Protein AF-A0A2R6GZS2-F1 (afdb_monomer)

Radius of gyration: 20.21 Å; Cα contacts (8 Å, |Δi|>4): 88; chains: 1; bounding box: 48×43×36 Å

Structure (mmCIF, N/CA/C/O backbone):
data_AF-A0A2R6GZS2-F1
#
_entry.id   AF-A0A2R6GZS2-F1
#
loop_
_atom_site.group_PDB
_atom_site.id
_atom_site.type_symbol
_atom_site.label_atom_id
_atom_site.label_alt_id
_atom_site.label_comp_id
_atom_site.label_asym_id
_atom_site.label_entity_id
_atom_site.label_seq_id
_atom_site.pdbx_PDB_ins_code
_atom_site.Cartn_x
_atom_site.Cartn_y
_atom_site.Cartn_z
_atom_site.occupancy
_atom_site.B_iso_or_equiv
_atom_site.auth_seq_id
_atom_site.auth_comp_id
_atom_site.auth_asym_id
_atom_site.auth_atom_id
_atom_site.pdbx_PDB_model_num
ATOM 1 N N . MET A 1 1 ? 19.747 -20.008 -5.500 1.00 51.25 1 MET A N 1
ATOM 2 C CA . MET A 1 1 ? 20.497 -18.931 -6.182 1.00 51.25 1 MET A CA 1
ATOM 3 C C . MET A 1 1 ? 19.510 -17.803 -6.400 1.00 51.25 1 MET A C 1
ATOM 5 O O . MET A 1 1 ? 18.495 -18.061 -7.026 1.00 51.25 1 MET A O 1
ATOM 9 N N . VAL A 1 2 ? 19.735 -16.630 -5.809 1.00 55.31 2 VAL A N 1
ATOM 10 C CA . VAL A 1 2 ? 18.856 -15.461 -5.977 1.00 55.31 2 VAL A CA 1
ATOM 11 C C . VAL A 1 2 ? 19.480 -14.591 -7.064 1.00 55.31 2 VAL A C 1
ATOM 13 O O . VAL A 1 2 ? 20.653 -14.234 -6.947 1.00 55.31 2 VAL A O 1
ATOM 16 N N . LEU A 1 3 ? 18.745 -14.325 -8.143 1.00 60.66 3 LEU A N 1
ATOM 17 C CA . LEU A 1 3 ? 19.162 -13.354 -9.152 1.00 60.66 3 LEU A CA 1
ATOM 18 C C . LEU A 1 3 ? 18.753 -11.964 -8.653 1.00 60.66 3 LEU A C 1
ATOM 20 O O . LEU A 1 3 ? 17.602 -11.810 -8.238 1.00 60.66 3 LEU A O 1
ATOM 24 N N . PRO A 1 4 ? 19.654 -10.967 -8.651 1.00 67.38 4 PRO A N 1
ATOM 25 C CA . PRO A 1 4 ? 19.258 -9.611 -8.322 1.00 67.38 4 PRO A CA 1
ATOM 26 C C . PRO A 1 4 ? 18.334 -9.088 -9.428 1.00 67.38 4 PRO A C 1
ATOM 28 O O . PRO A 1 4 ? 18.606 -9.259 -10.622 1.00 67.38 4 PRO A O 1
ATOM 31 N N . LEU A 1 5 ? 17.223 -8.501 -8.992 1.00 75.56 5 LEU A N 1
ATOM 32 C CA . LEU A 1 5 ? 16.216 -7.865 -9.824 1.00 75.56 5 LEU A CA 1
ATOM 33 C C . LEU A 1 5 ? 16.386 -6.354 -9.678 1.00 75.56 5 LEU A C 1
ATOM 35 O O . LEU A 1 5 ? 16.315 -5.837 -8.563 1.00 75.56 5 LEU A O 1
ATOM 39 N N . GLU A 1 6 ? 16.623 -5.675 -10.793 1.00 81.25 6 GLU A N 1
ATOM 40 C CA . GLU A 1 6 ? 16.679 -4.215 -10.866 1.00 81.25 6 GLU A CA 1
ATOM 41 C C . GLU A 1 6 ? 15.410 -3.710 -11.557 1.00 81.25 6 GLU A C 1
ATOM 43 O O . GLU A 1 6 ? 14.967 -4.294 -12.553 1.00 81.25 6 GLU A O 1
ATOM 48 N N . MET A 1 7 ? 14.793 -2.674 -10.987 1.00 85.62 7 MET A N 1
ATOM 49 C CA . MET A 1 7 ? 13.549 -2.072 -11.467 1.00 85.62 7 MET A CA 1
ATOM 50 C C . MET A 1 7 ? 13.6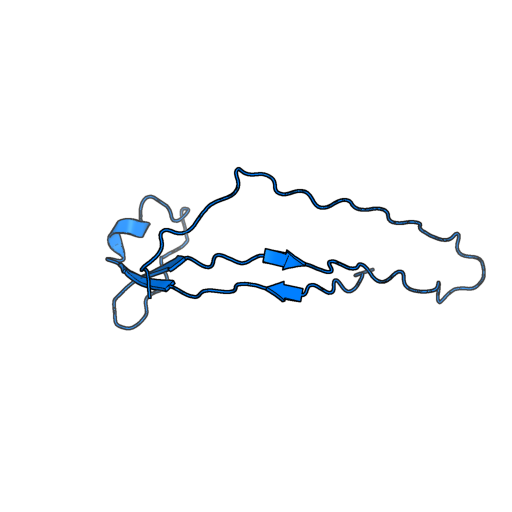03 -0.563 -11.249 1.00 85.62 7 MET A C 1
ATOM 52 O O . MET A 1 7 ? 13.870 -0.124 -10.129 1.00 85.62 7 MET A O 1
ATOM 56 N N . ASP A 1 8 ? 13.270 0.199 -12.287 1.00 85.44 8 ASP A N 1
ATOM 57 C CA . ASP A 1 8 ? 13.084 1.645 -12.205 1.00 85.44 8 ASP A CA 1
ATOM 58 C C . ASP A 1 8 ? 11.588 1.965 -12.162 1.00 85.44 8 ASP A C 1
ATOM 60 O O . ASP A 1 8 ? 10.780 1.362 -12.873 1.00 85.44 8 ASP A O 1
ATOM 64 N N . TRP A 1 9 ? 11.191 2.931 -11.336 1.00 90.25 9 TRP A N 1
ATOM 65 C CA . TRP A 1 9 ? 9.798 3.376 -11.237 1.00 90.25 9 TRP A CA 1
ATOM 66 C C . TRP A 1 9 ? 9.661 4.796 -11.786 1.00 90.25 9 TRP A C 1
ATOM 68 O O . TRP A 1 9 ? 10.429 5.692 -11.433 1.00 90.25 9 TRP A O 1
ATOM 78 N N . ARG A 1 10 ? 8.670 5.016 -12.652 1.00 87.75 10 ARG A N 1
ATOM 79 C CA . ARG A 1 10 ? 8.325 6.331 -13.218 1.00 87.75 10 ARG A CA 1
ATOM 80 C C . ARG A 1 10 ? 6.875 6.685 -12.924 1.00 87.75 10 ARG A C 1
ATOM 82 O O . ARG A 1 10 ? 6.056 5.796 -12.720 1.00 87.75 10 ARG A O 1
ATOM 89 N N . HIS A 1 11 ? 6.569 7.984 -12.952 1.00 91.94 11 HIS A N 1
ATOM 90 C CA . HIS A 1 11 ? 5.222 8.514 -12.693 1.00 91.94 11 HIS A CA 1
ATOM 91 C C . HIS A 1 11 ? 4.641 7.991 -11.372 1.00 91.94 11 HIS A C 1
ATOM 93 O O . HIS A 1 11 ? 3.517 7.508 -11.325 1.00 91.94 11 HIS A O 1
ATOM 99 N N . LEU A 1 12 ? 5.468 8.024 -10.325 1.00 91.00 12 LEU A N 1
ATOM 100 C CA . LEU A 1 12 ? 5.126 7.537 -8.999 1.00 91.00 12 LEU A CA 1
ATOM 101 C C . LEU A 1 12 ? 4.298 8.582 -8.255 1.00 91.00 12 LEU A C 1
ATOM 103 O O . LEU A 1 12 ? 4.694 9.746 -8.170 1.00 91.00 12 LEU A O 1
ATOM 107 N N . LEU A 1 13 ? 3.190 8.131 -7.685 1.00 90.62 13 LEU A N 1
ATOM 108 C CA . LEU A 1 13 ? 2.298 8.918 -6.848 1.00 90.62 13 LEU A CA 1
ATOM 109 C C . LEU A 1 13 ? 2.028 8.147 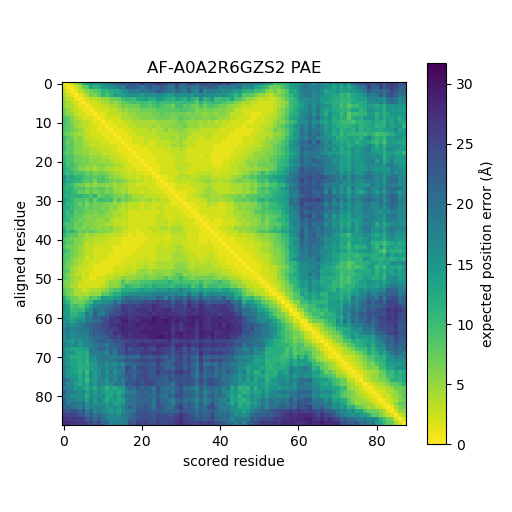-5.558 1.00 90.62 13 LEU A C 1
ATOM 111 O O . LEU A 1 13 ? 1.911 6.924 -5.575 1.00 90.62 13 LEU A O 1
ATOM 115 N N . PHE A 1 14 ? 1.952 8.873 -4.447 1.00 93.06 14 PHE A N 1
ATOM 116 C CA . PHE A 1 14 ? 1.579 8.328 -3.150 1.00 93.06 14 PHE A CA 1
ATOM 117 C C . PHE A 1 14 ? 0.366 9.079 -2.636 1.00 93.06 14 PHE A C 1
ATOM 119 O O . PHE A 1 14 ? 0.492 10.214 -2.180 1.00 93.06 14 PHE A O 1
ATOM 126 N N . GLU A 1 15 ? -0.783 8.423 -2.664 1.00 94.56 15 GLU A N 1
ATOM 127 C CA . GLU A 1 15 ? -2.003 8.955 -2.076 1.00 94.56 15 GLU A CA 1
ATOM 128 C C . GLU A 1 15 ? -2.430 8.071 -0.922 1.00 94.56 15 GLU A C 1
ATOM 130 O O . GLU A 1 15 ? -2.482 6.848 -1.048 1.00 94.56 15 GLU A O 1
ATOM 135 N N . ASN A 1 16 ? -2.675 8.693 0.226 1.00 94.38 16 ASN A N 1
ATOM 136 C CA . ASN A 1 16 ? -2.923 7.988 1.470 1.00 94.38 16 ASN A CA 1
ATOM 137 C C . ASN A 1 16 ? -4.056 8.683 2.214 1.00 94.38 16 ASN A C 1
ATOM 139 O O . ASN A 1 16 ? -3.975 9.888 2.462 1.00 94.38 16 ASN A O 1
ATOM 143 N N . TRP A 1 17 ? -5.070 7.921 2.614 1.00 95.12 17 TRP A N 1
ATOM 144 C CA . TRP A 1 17 ? -6.179 8.430 3.415 1.00 95.12 17 TRP A CA 1
ATOM 145 C C . TRP A 1 17 ? -6.371 7.579 4.666 1.00 95.12 17 TRP A C 1
ATOM 147 O O . TRP A 1 17 ? -6.312 6.347 4.573 1.00 95.12 17 TRP A O 1
ATOM 157 N N . PRO A 1 18 ? -6.631 8.211 5.824 1.00 95.56 18 PRO A N 1
ATOM 158 C CA . PRO A 1 18 ? -7.070 7.479 6.994 1.00 95.56 18 PRO A CA 1
ATOM 159 C C . PRO A 1 18 ? -8.454 6.888 6.719 1.00 95.56 18 PRO A C 1
ATOM 161 O O . PRO A 1 18 ? -9.329 7.543 6.144 1.00 95.56 18 PRO A O 1
ATOM 164 N N . VAL A 1 19 ? -8.650 5.649 7.142 1.00 94.25 19 VAL A N 1
ATOM 165 C CA . VAL A 1 19 ? -9.934 4.954 7.087 1.00 94.25 19 VAL A CA 1
ATOM 166 C C . VAL A 1 19 ? -10.241 4.354 8.451 1.00 94.25 19 VAL A C 1
ATOM 168 O O . VAL A 1 19 ? -9.336 4.074 9.242 1.00 94.25 19 VAL A O 1
ATOM 171 N N . ASP A 1 20 ? -11.529 4.168 8.722 1.00 94.38 20 ASP A N 1
ATOM 172 C CA . ASP A 1 20 ? -11.980 3.473 9.923 1.00 94.38 20 ASP A CA 1
ATOM 173 C C . ASP A 1 20 ? -11.422 2.034 9.919 1.00 94.38 20 ASP A C 1
ATOM 175 O O . ASP A 1 20 ? -11.643 1.313 8.937 1.00 94.38 20 ASP A O 1
ATOM 179 N N . PRO A 1 21 ? -10.683 1.610 10.964 1.00 93.06 21 PRO A N 1
ATOM 180 C CA . PRO A 1 21 ? -10.165 0.250 11.064 1.00 93.06 21 PRO A CA 1
ATOM 181 C C . PRO A 1 21 ? -11.233 -0.835 10.895 1.00 93.06 21 PRO A C 1
ATOM 183 O O . PRO A 1 21 ? -10.933 -1.867 10.296 1.00 93.06 21 PRO A O 1
ATOM 186 N N . GLU A 1 22 ? -12.474 -0.597 11.339 1.00 92.44 22 GLU A N 1
ATOM 187 C CA . GLU A 1 22 ? -13.568 -1.579 11.244 1.00 92.44 22 GLU A CA 1
ATOM 188 C C . GLU A 1 22 ? -13.927 -1.922 9.785 1.00 92.44 22 GLU A C 1
ATOM 190 O O . GLU A 1 22 ? -14.411 -3.015 9.489 1.00 92.44 22 GLU A O 1
ATOM 195 N N . LEU A 1 23 ? -13.631 -1.036 8.824 1.00 91.94 23 LEU A N 1
ATOM 196 C CA . LEU A 1 23 ? -13.846 -1.318 7.398 1.00 91.94 23 LEU A CA 1
ATOM 197 C C . LEU A 1 23 ? -12.955 -2.457 6.880 1.00 91.94 23 LEU A C 1
ATOM 199 O O . LEU A 1 23 ? -13.278 -3.083 5.867 1.00 91.94 23 LEU A O 1
ATOM 203 N N . MET A 1 24 ? -11.831 -2.727 7.546 1.00 89.31 24 MET A N 1
ATOM 204 C CA . MET A 1 24 ? -10.873 -3.752 7.131 1.00 89.31 24 MET A CA 1
ATOM 205 C C . MET A 1 24 ? -11.273 -5.161 7.584 1.00 89.31 24 MET A C 1
ATOM 207 O O . MET A 1 24 ? -10.769 -6.130 7.016 1.00 89.31 24 MET A O 1
ATOM 211 N N . ASP A 1 25 ? -12.206 -5.300 8.530 1.00 86.56 25 ASP A N 1
ATOM 212 C CA . ASP A 1 25 ? -12.586 -6.590 9.128 1.00 86.56 25 ASP A CA 1
ATOM 213 C C . ASP A 1 25 ? -13.067 -7.615 8.092 1.00 86.56 25 ASP A C 1
ATOM 215 O O . ASP A 1 25 ? -12.833 -8.812 8.227 1.00 86.56 25 ASP A O 1
ATOM 219 N N . SER A 1 26 ? -13.706 -7.152 7.014 1.00 89.38 26 SER A N 1
ATOM 220 C CA . SER A 1 26 ? -14.172 -8.028 5.930 1.00 89.38 26 SER A CA 1
ATOM 221 C C . SER A 1 26 ? -13.082 -8.430 4.925 1.00 89.38 26 SER A C 1
ATOM 223 O O . SER A 1 26 ? -13.304 -9.307 4.086 1.00 89.38 26 SER A O 1
ATOM 225 N N . HIS A 1 27 ? -11.914 -7.787 4.982 1.00 89.31 27 HIS A N 1
ATOM 226 C CA . HIS A 1 27 ? -10.825 -7.929 4.013 1.00 89.31 27 HIS A CA 1
ATOM 227 C C . HIS A 1 27 ? -9.562 -8.555 4.609 1.00 89.31 27 HIS A C 1
ATOM 229 O O . HIS A 1 27 ? -8.707 -9.041 3.864 1.00 89.31 27 HIS A O 1
ATOM 235 N N . VAL A 1 28 ? -9.437 -8.550 5.936 1.00 89.69 28 VAL A N 1
ATOM 236 C CA . VAL A 1 28 ? -8.301 -9.128 6.649 1.00 89.69 28 VAL A CA 1
ATOM 237 C C . VAL A 1 28 ? -8.582 -10.607 6.955 1.00 89.69 28 VAL A C 1
ATOM 239 O O . VAL A 1 28 ? -9.624 -10.924 7.522 1.00 89.69 28 VAL A O 1
ATOM 242 N N . PRO A 1 29 ? -7.683 -11.538 6.579 1.00 93.00 29 PRO A N 1
ATOM 243 C CA . PRO A 1 29 ? -7.838 -12.953 6.907 1.00 93.00 29 PRO A CA 1
ATOM 244 C C . PRO A 1 29 ? -7.885 -13.223 8.415 1.00 93.00 29 PRO A C 1
ATOM 246 O O . PRO A 1 29 ? -7.243 -12.524 9.201 1.00 93.00 29 PRO A O 1
ATOM 249 N N . ASP A 1 30 ? -8.547 -14.316 8.798 1.00 91.19 30 ASP A N 1
ATOM 250 C CA . ASP A 1 30 ? -8.590 -14.779 10.185 1.00 91.19 30 ASP A CA 1
ATOM 251 C C . ASP A 1 30 ? -7.182 -14.892 10.796 1.00 91.19 30 ASP A C 1
ATOM 253 O O . ASP A 1 30 ? -6.264 -15.479 10.214 1.00 91.19 30 ASP A O 1
ATOM 257 N N . GLY A 1 31 ? -7.018 -14.354 12.006 1.00 90.19 31 GLY A N 1
ATOM 258 C CA . GLY A 1 31 ? -5.742 -14.358 12.730 1.00 90.19 31 GLY A CA 1
ATOM 259 C C . GLY A 1 31 ? -4.808 -13.191 12.394 1.00 90.19 31 GLY A C 1
ATOM 260 O O . GLY A 1 31 ? -3.711 -13.128 12.952 1.00 90.19 31 GLY A O 1
ATOM 261 N N . LEU A 1 32 ? -5.233 -12.265 11.533 1.00 91.69 32 LEU A N 1
ATOM 262 C CA . LEU A 1 32 ? -4.570 -10.985 11.297 1.00 91.69 32 LEU A CA 1
ATOM 263 C C . LEU A 1 32 ? -5.455 -9.833 11.785 1.00 91.69 32 LEU A C 1
ATOM 265 O O . LEU A 1 32 ? -6.673 -9.958 11.884 1.00 91.69 32 LEU A O 1
ATOM 269 N N . SER A 1 33 ? -4.827 -8.704 12.104 1.00 88.56 33 SER A N 1
ATOM 270 C CA . SER A 1 33 ? -5.519 -7.473 12.487 1.00 88.56 33 SER A CA 1
ATOM 271 C C . SER A 1 33 ? -4.997 -6.312 11.644 1.00 88.56 33 SER A C 1
ATOM 273 O O . SER A 1 33 ? -3.809 -6.321 11.300 1.00 88.56 33 SER A O 1
ATOM 275 N N . PRO A 1 34 ? -5.849 -5.329 11.303 1.00 89.25 34 PRO A N 1
ATOM 276 C CA . PRO A 1 34 ? -5.405 -4.112 10.637 1.00 89.25 34 PRO A CA 1
ATOM 277 C C . PRO A 1 34 ? -4.331 -3.411 11.471 1.00 89.25 34 PRO A C 1
ATOM 279 O O . PRO A 1 34 ? -4.475 -3.282 12.687 1.00 89.25 3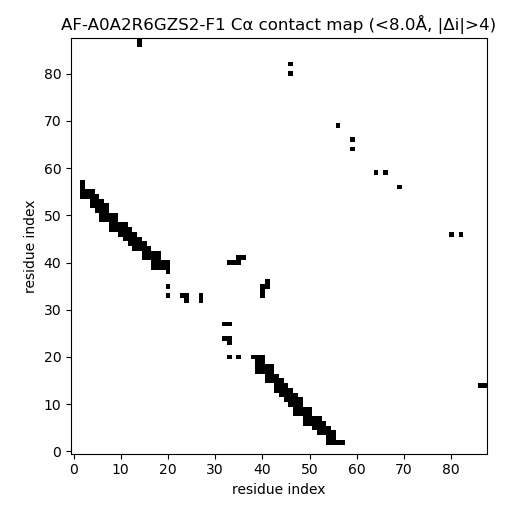4 PRO A O 1
ATOM 282 N N . ASP A 1 35 ? -3.262 -2.953 10.820 1.00 90.38 35 ASP A N 1
ATOM 283 C CA . ASP A 1 35 ? -2.307 -2.061 11.471 1.00 90.38 35 ASP A CA 1
ATOM 284 C C . ASP A 1 35 ? -2.914 -0.658 11.578 1.00 90.38 35 ASP A C 1
ATOM 286 O O . ASP A 1 35 ? -3.624 -0.203 10.674 1.00 90.38 35 ASP A O 1
ATOM 290 N N . THR A 1 36 ? -2.646 0.023 12.690 1.00 93.94 36 THR A N 1
ATOM 291 C CA . THR A 1 36 ? -3.219 1.343 12.969 1.00 93.94 36 THR A CA 1
ATOM 292 C C . THR A 1 36 ? -2.137 2.344 13.324 1.00 93.94 36 THR A C 1
ATOM 294 O O . THR A 1 36 ? -1.281 2.080 14.170 1.00 93.94 36 THR A O 1
ATOM 297 N N . TYR A 1 37 ? -2.233 3.535 12.743 1.00 92.94 37 TYR A N 1
ATOM 298 C CA . TYR A 1 37 ? -1.405 4.683 13.081 1.00 92.94 37 TYR A CA 1
ATOM 299 C C . TYR A 1 37 ? -2.313 5.861 13.428 1.00 92.94 37 TYR A C 1
ATOM 301 O O . TYR A 1 37 ? -3.205 6.207 12.655 1.00 92.94 37 TYR A O 1
ATOM 309 N N . ASP A 1 38 ? -2.098 6.437 14.613 1.00 94.12 38 ASP A N 1
ATOM 310 C CA . ASP A 1 38 ? -2.959 7.473 15.203 1.00 94.12 38 ASP A CA 1
ATOM 311 C C . ASP A 1 38 ? -4.444 7.056 15.272 1.00 94.12 38 ASP A C 1
ATOM 313 O O . ASP A 1 38 ? -5.361 7.803 14.941 1.00 94.12 38 ASP A O 1
ATOM 317 N N . GLY A 1 39 ? -4.681 5.789 15.638 1.00 93.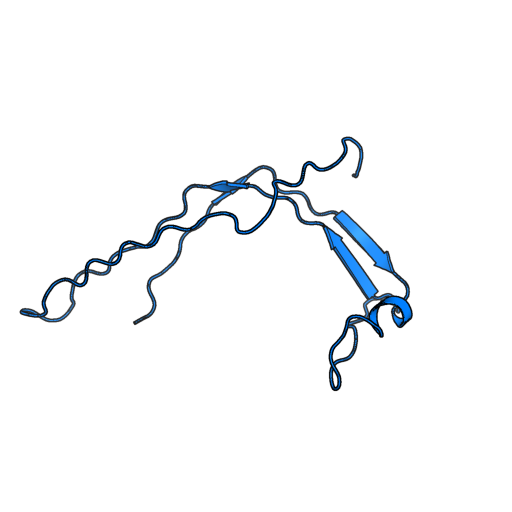62 39 GLY A N 1
ATOM 318 C CA . GLY A 1 39 ? -6.022 5.208 15.764 1.00 93.62 39 GLY A CA 1
ATOM 319 C C . GLY A 1 39 ? -6.743 4.924 14.442 1.00 93.62 39 GLY A C 1
ATOM 320 O O . GLY A 1 39 ? -7.850 4.398 14.477 1.00 93.62 39 GLY A O 1
ATOM 321 N N . SER A 1 40 ? -6.132 5.227 13.294 1.00 95.56 40 SER A N 1
ATOM 322 C CA . SER A 1 40 ? -6.711 4.979 11.968 1.00 95.56 40 SER A CA 1
ATOM 323 C C . SER A 1 40 ? -5.971 3.866 11.233 1.00 95.56 40 SER A C 1
ATOM 325 O O . SER A 1 40 ? -4.750 3.735 11.360 1.00 95.56 40 SER A O 1
ATOM 327 N N . ALA A 1 41 ? -6.695 3.102 10.416 1.00 94.38 41 ALA A N 1
ATOM 328 C CA . ALA A 1 41 ? -6.088 2.322 9.342 1.00 94.38 41 ALA A CA 1
ATOM 329 C C . ALA A 1 41 ? -5.805 3.250 8.148 1.00 94.38 41 ALA A C 1
ATOM 331 O O . ALA A 1 41 ? -6.277 4.388 8.106 1.00 94.38 41 ALA A O 1
ATOM 332 N N . TRP A 1 42 ? -5.021 2.785 7.176 1.00 94.00 42 TRP A N 1
ATOM 333 C CA . TRP A 1 42 ? -4.588 3.611 6.048 1.00 94.00 42 TRP A CA 1
ATOM 334 C C . TRP A 1 42 ? -4.820 2.906 4.716 1.00 94.00 42 TRP A C 1
ATOM 336 O O . TRP A 1 42 ? -4.342 1.792 4.498 1.00 94.00 42 TRP A O 1
ATOM 346 N N . LEU A 1 43 ? -5.536 3.580 3.813 1.00 91.69 43 LEU A N 1
ATOM 347 C CA . LEU A 1 43 ? -5.675 3.168 2.421 1.0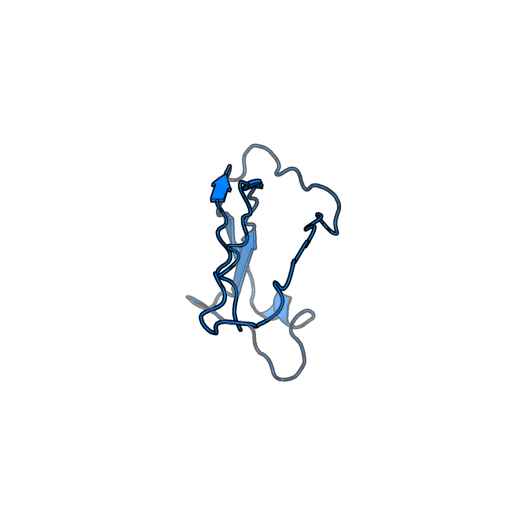0 91.69 43 LEU A CA 1
ATOM 348 C C . LEU A 1 43 ? -4.648 3.924 1.578 1.00 91.69 43 LEU A C 1
ATOM 350 O O . LEU A 1 43 ? -4.727 5.148 1.465 1.00 91.69 43 LEU A O 1
ATOM 354 N N . SER A 1 44 ? -3.725 3.184 0.968 1.00 92.56 44 SER A N 1
ATOM 355 C CA . SER A 1 44 ? -2.707 3.730 0.071 1.00 92.56 44 SER A CA 1
ATOM 356 C C . SER A 1 44 ? -2.992 3.347 -1.375 1.00 92.56 44 SER A C 1
ATOM 358 O O . SER A 1 44 ? -3.107 2.164 -1.703 1.00 92.56 44 SER A O 1
ATOM 360 N N . VAL A 1 45 ? -3.039 4.341 -2.257 1.00 93.75 45 VAL A N 1
ATOM 361 C CA . VAL A 1 45 ? -3.072 4.146 -3.707 1.00 93.75 45 VAL A CA 1
ATOM 362 C C . VAL A 1 45 ? -1.733 4.618 -4.266 1.00 93.75 45 VAL A C 1
ATOM 364 O O . VAL A 1 45 ? -1.343 5.773 -4.101 1.00 93.75 45 VAL A O 1
ATOM 367 N N . VAL A 1 46 ? -1.001 3.692 -4.894 1.00 93.88 46 VAL A N 1
ATOM 368 C CA . VAL A 1 46 ? 0.355 3.931 -5.411 1.00 93.88 46 VAL A CA 1
ATOM 369 C C . VAL A 1 46 ? 0.405 3.552 -6.890 1.00 93.88 46 VAL A C 1
ATOM 371 O O . VAL A 1 46 ? 0.823 2.440 -7.225 1.00 93.88 46 VAL A O 1
ATOM 374 N N . PRO A 1 47 ? -0.067 4.416 -7.804 1.00 90.31 47 PRO A N 1
ATOM 375 C CA . PRO A 1 47 ? 0.097 4.178 -9.223 1.00 90.31 47 PRO A CA 1
ATOM 376 C C . PRO A 1 47 ? 1.543 4.502 -9.611 1.00 90.31 47 PRO A C 1
ATOM 378 O O . PRO A 1 47 ? 2.117 5.516 -9.210 1.00 90.31 47 PRO A O 1
ATOM 381 N N . PHE A 1 48 ? 2.150 3.607 -10.384 1.00 90.62 48 PHE A N 1
ATOM 382 C CA . PHE A 1 48 ? 3.488 3.790 -10.927 1.00 90.62 48 PHE A CA 1
ATOM 383 C C . PHE A 1 48 ? 3.650 2.986 -12.212 1.00 90.62 48 PHE A C 1
ATOM 385 O O . PHE A 1 48 ? 2.975 1.982 -12.443 1.00 90.62 48 PHE A O 1
ATOM 392 N N . THR A 1 49 ? 4.584 3.420 -13.050 1.00 88.25 49 THR A N 1
ATOM 393 C CA . THR A 1 49 ? 5.038 2.656 -14.210 1.00 88.25 49 THR A CA 1
ATOM 394 C C . THR A 1 49 ? 6.354 1.981 -13.864 1.00 88.25 49 THR A C 1
ATOM 396 O O . THR A 1 49 ? 7.347 2.657 -13.596 1.00 88.25 49 THR A O 1
ATOM 399 N N . ASN A 1 50 ? 6.372 0.651 -13.893 1.00 87.25 50 ASN A N 1
ATOM 400 C CA . ASN A 1 50 ? 7.614 -0.104 -13.804 1.00 87.25 50 ASN A CA 1
ATOM 401 C C . ASN A 1 50 ? 8.301 -0.103 -15.176 1.00 87.25 50 ASN A C 1
ATOM 403 O O . ASN A 1 50 ? 7.691 -0.483 -16.180 1.00 87.25 50 ASN A O 1
ATOM 407 N N . VAL A 1 51 ? 9.544 0.358 -15.229 1.00 86.19 51 VAL A N 1
ATOM 408 C CA . VAL A 1 51 ? 10.347 0.441 -16.449 1.00 86.19 51 VAL A CA 1
ATOM 409 C C . VAL A 1 51 ? 11.713 -0.190 -16.217 1.00 86.19 51 VAL A C 1
ATOM 411 O O . VAL A 1 51 ? 12.146 -0.387 -15.085 1.00 86.19 51 VAL A O 1
ATOM 414 N N . ASP A 1 52 ? 12.392 -0.521 -17.316 1.00 83.31 52 ASP A N 1
ATOM 415 C CA . ASP A 1 52 ? 13.782 -0.982 -17.285 1.00 83.31 52 ASP A CA 1
ATOM 416 C C . ASP A 1 52 ? 14.025 -2.221 -16.389 1.00 83.31 52 ASP A C 1
ATOM 418 O O . ASP A 1 52 ? 15.122 -2.408 -15.868 1.00 83.31 52 ASP A O 1
ATOM 422 N N . VAL A 1 53 ? 13.026 -3.112 -16.269 1.00 80.62 53 VAL A N 1
ATOM 423 C CA . VAL A 1 53 ? 13.119 -4.375 -15.513 1.00 80.62 53 VAL A CA 1
ATOM 424 C C . VAL A 1 53 ? 14.218 -5.261 -16.092 1.00 80.62 53 VAL A C 1
ATOM 426 O O . VAL A 1 53 ? 14.113 -5.746 -17.223 1.00 80.62 53 VAL A O 1
ATOM 429 N N . ARG A 1 54 ? 15.270 -5.511 -15.311 1.00 75.69 54 ARG A N 1
ATOM 430 C CA . ARG A 1 54 ? 16.423 -6.312 -15.743 1.00 75.69 54 ARG A CA 1
ATOM 431 C C . ARG A 1 54 ? 16.733 -7.388 -14.714 1.00 75.69 54 ARG A C 1
ATOM 433 O O . ARG A 1 54 ? 16.805 -7.140 -13.513 1.00 75.69 54 ARG A O 1
ATOM 440 N N . THR A 1 55 ? 16.957 -8.602 -15.209 1.00 67.00 55 THR A N 1
ATOM 441 C CA . THR A 1 55 ? 17.541 -9.688 -14.419 1.00 67.00 55 THR A CA 1
ATOM 442 C C . THR A 1 55 ? 19.018 -9.800 -14.770 1.00 67.00 55 THR A C 1
ATOM 444 O O . THR A 1 55 ? 19.393 -9.849 -15.943 1.00 67.00 55 THR A O 1
ATOM 447 N N . TYR A 1 56 ? 19.889 -9.820 -13.762 1.00 64.19 56 TYR A N 1
ATOM 448 C CA . TYR A 1 56 ? 21.316 -10.010 -14.009 1.00 64.19 56 TYR A CA 1
ATOM 449 C C . TYR A 1 56 ? 21.643 -11.503 -14.064 1.00 64.19 56 TYR A C 1
ATOM 451 O O . TYR A 1 56 ? 21.521 -12.208 -13.061 1.00 64.19 56 TYR A O 1
ATOM 459 N N . SER A 1 57 ? 22.120 -12.005 -15.205 1.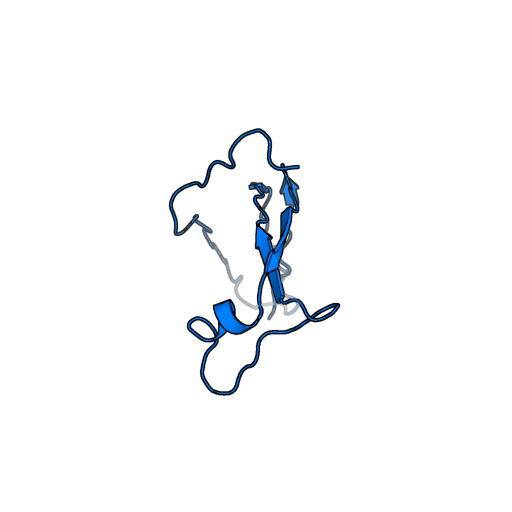00 60.28 57 SER A N 1
ATOM 460 C CA . SER A 1 57 ? 22.664 -13.363 -15.274 1.00 60.28 57 SER A CA 1
ATOM 461 C C . SER A 1 57 ? 24.041 -13.405 -14.601 1.00 60.28 57 SER A C 1
ATOM 463 O O . SER A 1 57 ? 25.010 -12.838 -15.111 1.00 60.28 57 SER A O 1
ATOM 465 N N . SER A 1 58 ? 24.158 -14.087 -13.459 1.00 56.78 58 SER A N 1
ATOM 466 C CA . SER A 1 58 ? 25.469 -14.320 -12.840 1.00 56.78 58 SER A CA 1
ATOM 467 C C . SER A 1 58 ? 26.348 -15.203 -13.738 1.00 56.78 58 SER A C 1
ATOM 469 O O . SER A 1 58 ? 25.872 -16.189 -14.303 1.00 56.78 58 SER A O 1
ATOM 471 N N . ARG A 1 59 ? 27.645 -14.885 -13.862 1.00 57.75 59 ARG A N 1
ATOM 472 C CA . ARG A 1 59 ? 28.605 -15.802 -14.499 1.00 57.75 59 ARG A CA 1
ATOM 473 C C . ARG A 1 59 ? 28.816 -17.023 -13.592 1.00 57.75 59 ARG A C 1
ATOM 475 O O . ARG A 1 59 ? 28.996 -16.827 -12.387 1.00 57.75 59 ARG A O 1
ATOM 482 N N . PRO A 1 60 ? 28.836 -18.261 -14.125 1.00 56.41 60 PRO A N 1
ATOM 483 C CA . PRO A 1 60 ? 29.061 -19.447 -13.305 1.00 56.41 60 PRO A CA 1
ATOM 484 C C . PRO A 1 60 ? 30.392 -19.333 -12.554 1.00 56.41 60 PRO A C 1
ATOM 486 O O . PRO A 1 60 ? 31.449 -19.237 -13.172 1.00 56.41 60 PRO A O 1
ATOM 489 N N . LYS A 1 61 ? 30.357 -19.361 -11.215 1.00 57.34 61 LYS A N 1
ATOM 490 C CA . LYS A 1 61 ? 31.579 -19.393 -10.387 1.00 57.34 61 LYS A CA 1
ATOM 491 C C . LYS A 1 61 ? 32.299 -20.751 -10.436 1.00 57.34 61 LYS A C 1
ATOM 493 O O . LYS A 1 61 ? 33.407 -20.865 -9.924 1.00 57.34 61 LYS A O 1
ATOM 498 N N . HIS A 1 62 ? 31.687 -21.765 -11.054 1.00 58.69 62 HIS A N 1
ATOM 499 C CA . HIS A 1 62 ? 32.236 -23.112 -11.189 1.00 58.69 62 HIS A CA 1
ATOM 500 C C . HIS A 1 62 ? 32.583 -23.407 -12.655 1.00 58.69 62 HIS A C 1
ATOM 502 O O . HIS A 1 62 ? 31.675 -23.469 -13.491 1.00 58.69 62 HIS A O 1
ATOM 508 N N . PRO A 1 63 ? 33.871 -23.608 -12.979 1.00 59.25 63 PRO A N 1
ATOM 509 C CA . PRO A 1 63 ? 34.290 -24.063 -14.300 1.00 59.25 63 PRO A CA 1
ATOM 510 C C . PRO A 1 63 ? 33.581 -25.377 -14.671 1.00 59.25 63 PRO A C 1
ATOM 512 O O . PRO A 1 63 ? 33.624 -26.337 -13.906 1.00 59.25 63 PRO A O 1
ATOM 515 N N . GLY A 1 64 ? 32.911 -25.420 -15.827 1.00 68.19 64 GLY A N 1
ATOM 516 C CA . GLY A 1 64 ? 32.259 -26.628 -16.359 1.00 68.19 64 GLY A CA 1
ATOM 517 C C . GLY A 1 64 ? 30.755 -26.774 -16.083 1.00 68.19 64 GLY A C 1
ATOM 518 O O . GLY A 1 64 ? 30.132 -27.690 -16.619 1.00 68.19 64 GLY A O 1
ATOM 519 N N . ALA A 1 65 ? 30.134 -25.878 -15.309 1.00 64.56 65 ALA A N 1
ATOM 520 C CA . ALA A 1 65 ? 28.676 -25.863 -15.175 1.00 64.56 65 ALA A CA 1
ATOM 521 C C . ALA A 1 65 ? 28.014 -25.329 -16.461 1.00 64.56 65 ALA A C 1
ATOM 523 O O . ALA A 1 65 ? 28.408 -24.285 -16.983 1.00 64.56 65 ALA A O 1
ATOM 524 N N . ARG A 1 66 ? 26.991 -26.033 -16.967 1.00 60.94 66 ARG A N 1
ATOM 525 C CA . ARG A 1 66 ? 26.199 -25.581 -18.125 1.00 60.94 66 ARG A CA 1
ATOM 526 C C . ARG A 1 66 ? 25.534 -24.225 -17.826 1.00 60.94 66 ARG A C 1
ATOM 528 O O . ARG A 1 66 ? 24.961 -24.089 -16.743 1.00 60.94 66 ARG A O 1
ATOM 535 N N . PRO A 1 67 ? 25.584 -23.237 -18.741 1.00 60.66 67 PRO A N 1
ATOM 536 C CA . PRO A 1 67 ? 24.879 -21.972 -18.561 1.00 60.66 67 PRO A CA 1
ATOM 537 C C . PRO A 1 67 ? 23.386 -22.223 -18.331 1.00 60.66 67 PRO A C 1
ATOM 539 O O . PRO A 1 67 ? 22.747 -22.923 -19.116 1.00 60.66 67 PRO A O 1
ATOM 542 N N . ALA A 1 68 ? 22.828 -21.660 -17.261 1.00 57.91 68 ALA A N 1
ATOM 543 C CA . ALA A 1 68 ? 21.384 -21.561 -17.112 1.00 57.91 68 ALA A CA 1
ATOM 544 C C . ALA A 1 68 ? 20.939 -20.291 -17.843 1.00 57.91 68 ALA A C 1
ATOM 546 O O . ALA A 1 68 ? 21.244 -19.185 -17.401 1.00 57.91 68 ALA A O 1
ATOM 547 N N . HIS A 1 69 ? 20.271 -20.455 -18.984 1.00 56.16 69 HIS A N 1
ATOM 548 C CA . HIS A 1 69 ? 19.552 -19.359 -19.625 1.00 56.16 69 HIS A CA 1
ATOM 549 C C . HIS A 1 69 ? 18.220 -19.215 -18.888 1.00 56.16 69 HIS A C 1
ATOM 551 O O . HIS A 1 69 ? 17.449 -20.171 -18.824 1.00 56.16 69 HIS A O 1
ATOM 557 N N . TYR A 1 70 ? 17.987 -18.056 -18.281 1.00 55.22 70 TYR A N 1
ATOM 558 C CA . TYR A 1 70 ? 16.707 -17.721 -17.675 1.00 55.22 70 TYR A CA 1
ATOM 559 C C . TYR A 1 70 ? 16.075 -16.613 -18.507 1.00 55.22 70 TYR A C 1
ATOM 561 O O . TYR A 1 70 ? 16.595 -15.502 -18.554 1.00 55.22 70 TYR A O 1
ATOM 569 N N . GLU A 1 71 ? 14.990 -16.948 -19.192 1.00 53.78 71 GLU A N 1
ATOM 570 C CA . GLU A 1 71 ? 14.135 -15.997 -19.888 1.00 53.78 71 GLU A CA 1
ATOM 571 C C . GLU A 1 71 ? 12.840 -15.914 -19.082 1.00 53.78 71 GLU A C 1
ATOM 573 O O . GLU A 1 71 ? 12.138 -16.911 -18.913 1.00 53.78 71 GLU A O 1
ATOM 578 N N . ALA A 1 72 ? 12.563 -14.745 -18.514 1.00 53.19 72 ALA A N 1
ATOM 579 C CA . ALA A 1 72 ? 11.303 -14.479 -17.844 1.00 53.19 72 ALA A CA 1
ATOM 580 C C . ALA A 1 72 ? 10.672 -13.258 -18.475 1.00 53.19 72 ALA A C 1
ATOM 582 O O . ALA A 1 72 ? 11.286 -12.194 -18.556 1.00 53.19 72 ALA A O 1
ATOM 583 N N . SER A 1 73 ? 9.430 -13.424 -18.894 1.00 50.28 73 SER A N 1
ATOM 584 C CA . SER A 1 73 ? 8.602 -12.320 -19.326 1.00 50.28 73 SER A CA 1
ATOM 585 C C . SER A 1 73 ? 7.659 -11.961 -18.191 1.00 50.28 73 SER A C 1
ATOM 587 O O . SER A 1 73 ? 6.916 -12.807 -17.692 1.00 50.28 73 SER A O 1
ATOM 589 N N . TYR A 1 74 ? 7.729 -10.708 -17.762 1.00 52.53 74 TYR A N 1
ATOM 590 C CA . TYR A 1 74 ? 6.766 -10.133 -16.840 1.00 52.53 74 TYR A CA 1
ATOM 591 C C . TYR A 1 74 ? 5.711 -9.398 -17.662 1.00 52.53 74 TYR A C 1
ATOM 593 O O . TYR A 1 74 ? 6.048 -8.565 -18.503 1.00 52.53 74 TYR A O 1
ATOM 601 N N . TRP A 1 75 ? 4.445 -9.715 -17.420 1.00 43.88 75 TRP A N 1
ATOM 602 C CA . TRP A 1 75 ? 3.308 -9.069 -18.066 1.00 43.88 75 TRP A CA 1
ATOM 603 C C . TRP A 1 75 ? 2.376 -8.537 -16.972 1.00 43.88 75 TRP A C 1
ATOM 605 O O . TRP A 1 75 ? 2.212 -9.222 -15.958 1.00 43.88 75 TRP A O 1
ATOM 615 N N . PRO A 1 76 ? 1.741 -7.365 -17.153 1.00 52.84 76 PRO A N 1
ATOM 616 C CA . PRO A 1 76 ? 0.665 -6.933 -16.270 1.00 52.84 76 PRO A CA 1
ATOM 617 C C . PRO A 1 76 ? -0.447 -7.986 -16.283 1.00 52.84 76 PRO A C 1
ATOM 619 O O . PRO A 1 76 ? -0.919 -8.376 -17.348 1.00 52.84 76 PRO A O 1
ATOM 622 N N . THR A 1 77 ? -0.867 -8.467 -15.115 1.00 69.75 77 THR A N 1
ATOM 623 C CA . THR A 1 77 ? -1.938 -9.473 -15.003 1.00 69.75 77 THR A CA 1
ATOM 624 C C . THR A 1 77 ? -3.333 -8.851 -14.888 1.00 69.75 77 THR A C 1
ATOM 626 O O . THR A 1 77 ? -4.293 -9.566 -14.617 1.00 69.75 77 THR A O 1
ATOM 629 N N . GLY A 1 78 ? -3.459 -7.532 -15.061 1.00 64.38 78 GLY A N 1
ATOM 630 C CA . GLY A 1 78 ? -4.709 -6.793 -14.894 1.00 64.38 78 GLY A CA 1
ATOM 631 C C . GLY A 1 78 ? -4.846 -5.626 -15.867 1.00 64.38 78 GLY A C 1
ATOM 632 O O . GLY A 1 78 ? -3.884 -5.245 -16.536 1.00 64.38 78 GLY A O 1
ATOM 633 N N . GLU A 1 79 ? -6.059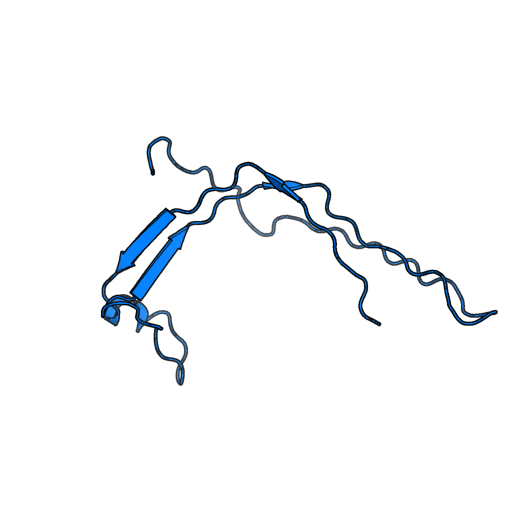 -5.078 -15.938 1.00 66.44 79 GLU A N 1
ATOM 634 C CA . GLU A 1 79 ? -6.368 -3.906 -16.759 1.00 66.44 79 GLU A CA 1
ATOM 635 C C . GLU A 1 79 ? -5.545 -2.684 -16.314 1.00 66.44 79 GLU A C 1
ATOM 637 O O . GLU A 1 79 ? -5.368 -2.471 -15.108 1.00 66.44 79 GLU A O 1
ATOM 642 N N . PRO A 1 80 ? -5.047 -1.859 -17.254 1.00 63.12 80 PRO A N 1
ATOM 643 C CA . PRO A 1 80 ? -4.395 -0.601 -16.921 1.00 63.12 80 PRO A CA 1
ATOM 644 C C . PRO A 1 80 ? -5.338 0.299 -16.118 1.00 63.12 80 PRO A C 1
ATOM 646 O O . PRO A 1 80 ? -6.441 0.619 -16.557 1.00 63.12 80 PRO A O 1
ATOM 649 N N . PHE A 1 81 ? -4.889 0.739 -14.946 1.00 66.56 81 PHE A N 1
ATOM 650 C CA . PHE A 1 81 ? -5.597 1.738 -14.156 1.00 66.56 81 PHE A CA 1
ATOM 651 C C . PHE A 1 81 ? -5.120 3.141 -14.553 1.00 66.56 81 PHE A C 1
ATOM 653 O O . PHE A 1 81 ? -3.923 3.430 -14.501 1.00 66.56 81 PHE A O 1
ATOM 660 N N . SER A 1 82 ? -6.048 4.022 -14.933 1.00 66.25 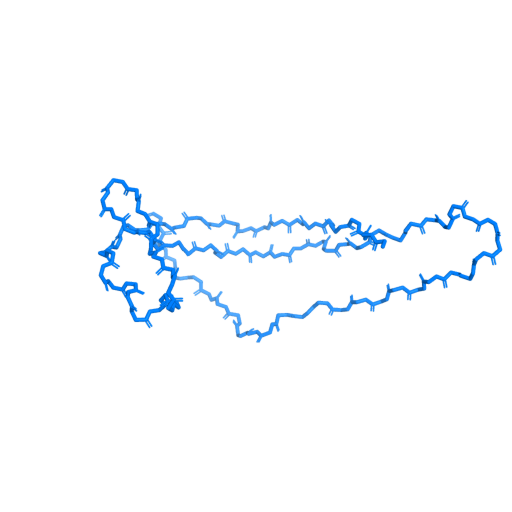82 SER A N 1
ATOM 661 C CA . SER A 1 82 ? -5.785 5.459 -15.066 1.00 66.25 82 SER A CA 1
ATOM 662 C C . SER A 1 82 ? -6.271 6.175 -13.812 1.00 66.25 82 SER A C 1
ATOM 664 O O . SER A 1 82 ? -7.464 6.154 -13.511 1.00 66.25 82 SER A O 1
ATOM 666 N N . ALA A 1 83 ? -5.348 6.814 -13.095 1.00 53.06 83 ALA A N 1
ATOM 667 C CA . ALA A 1 83 ? -5.701 7.680 -11.979 1.00 53.06 83 ALA A CA 1
ATOM 668 C C . ALA A 1 83 ? -6.463 8.920 -12.499 1.00 53.06 83 ALA A C 1
ATOM 670 O O . ALA A 1 83 ? -6.056 9.483 -13.521 1.00 53.06 83 ALA A O 1
ATOM 671 N N . PRO A 1 84 ? -7.555 9.354 -11.843 1.00 54.88 84 PRO A N 1
ATOM 672 C CA . PRO A 1 84 ? -8.208 10.622 -12.156 1.00 54.88 84 PRO A CA 1
ATOM 673 C C . PRO A 1 84 ? -7.252 11.803 -11.927 1.00 54.88 84 PRO A C 1
ATOM 675 O O . PRO A 1 84 ? -6.505 11.819 -10.952 1.00 54.88 84 PRO A O 1
ATOM 678 N N . GLU A 1 85 ? -7.286 12.814 -12.796 1.00 51.84 85 GLU A N 1
ATOM 679 C CA . GLU A 1 85 ? -6.559 14.066 -12.556 1.00 51.84 85 GLU A CA 1
ATOM 680 C C . GLU A 1 85 ? -7.163 14.799 -11.346 1.00 51.84 85 GLU A C 1
ATOM 682 O O . GLU A 1 85 ? -8.366 15.060 -11.315 1.00 51.84 85 GLU A O 1
ATOM 687 N N . GLY A 1 86 ? -6.329 15.162 -10.366 1.00 49.66 86 GLY A N 1
ATOM 688 C CA . GLY A 1 86 ? -6.731 15.995 -9.226 1.00 49.66 86 GLY A CA 1
ATOM 689 C C . GLY A 1 86 ? -6.726 15.317 -7.857 1.00 49.66 86 GLY A C 1
ATOM 690 O O . GLY A 1 86 ? -7.101 15.966 -6.884 1.00 49.66 86 GLY A O 1
ATOM 691 N N . SER A 1 87 ? -6.281 14.067 -7.752 1.00 47.16 87 SER A N 1
ATOM 692 C CA . SER A 1 87 ? -5.891 13.518 -6.457 1.00 47.16 87 SER A CA 1
ATOM 693 C C . SER A 1 87 ? -4.449 13.958 -6.155 1.00 47.16 87 SER A C 1
ATOM 695 O O . SER A 1 87 ? -3.495 13.595 -6.837 1.00 47.16 87 SER A O 1
ATOM 697 N N . ALA A 1 88 ? -4.317 14.890 -5.218 1.00 44.56 88 ALA A N 1
ATOM 698 C CA . ALA A 1 88 ? -3.077 15.325 -4.584 1.00 44.56 88 ALA A CA 1
ATOM 699 C C . ALA A 1 88 ? -3.432 15.871 -3.200 1.00 44.56 88 ALA A C 1
ATOM 701 O O . ALA A 1 88 ? -4.505 16.513 -3.087 1.00 44.56 88 ALA A O 1
#

pLDDT: mean 76.24, std 16.93, range [43.88, 95.56]

Foldseek 3Di:
DDWDKDKDKPPWDKAKDWDQQVVCPVVDDPPDGADDDPNTGMDIDIDIDIPDIDTDQDDDPDPPDDGDDDDDDDDPPDDDDDDDPPRD

Secondary structure (DSSP, 8-state):
-PPPEEEEEES---EEEEE-GGGGTTTSPTT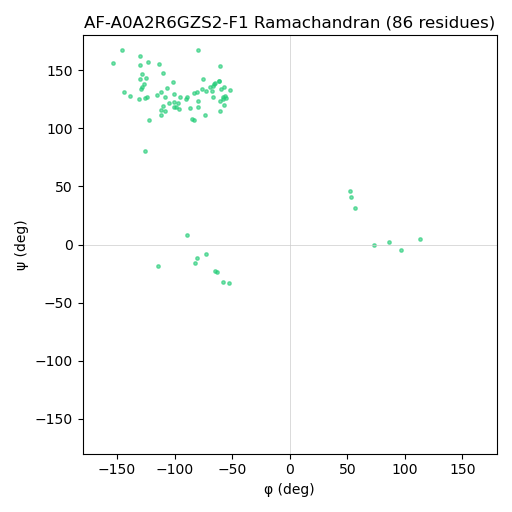-----BTTBEEEEE---EEEEEEE--PPPSSTTPPP----------SPPPPPPTT--

Solvent-accessible surface area (backbone atoms only — not comparable to full-atom values): 6314 Å² total; per-residue (Å²): 137,86,67,62,75,46,73,43,80,40,79,72,48,84,45,75,45,80,38,68,49,76,72,44,65,88,75,51,58,92,94,59,76,84,68,67,60,96,86,23,18,74,51,74,52,68,57,60,44,82,40,79,75,43,75,55,83,78,77,77,91,51,93,88,65,78,84,81,86,83,88,82,86,88,72,84,92,64,82,88,83,79,81,72,91,82,83,125

Sequence (88 aa):
MVLPLEMDWRHLLFENWPVDPELMDSHVPDGLSPDTYDGSAWLSVVPFTNVDVRTYSSRPKHPGARPAHYEASYWPTGEPFSAPEGSA

Mean predicted aligned error: 12.23 Å

Nearest PDB structures (foldseek):
  6hbh-assembly1_A  TM=2.255E-01  e=8.675E+00  Echovirus E18
  1uun-assembly1_A  TM=1.894E-01  e=9.829E+00  Mycolicibacterium smegmatis